Protein AF-A0A7H4LZH7-F1 (afdb_monomer_lite)

Structure (mmCIF, N/CA/C/O backbone):
data_AF-A0A7H4LZH7-F1
#
_entry.id   AF-A0A7H4LZH7-F1
#
loop_
_atom_site.group_PDB
_atom_site.id
_atom_site.type_symbol
_atom_site.label_atom_id
_atom_site.label_alt_id
_atom_site.label_comp_id
_atom_site.label_asym_id
_atom_site.label_entity_id
_atom_site.label_seq_id
_atom_site.pdbx_PDB_ins_code
_atom_site.Cartn_x
_atom_site.Cartn_y
_atom_site.Cartn_z
_atom_site.occupancy
_atom_site.B_iso_or_equiv
_atom_site.auth_seq_id
_atom_site.auth_comp_id
_atom_site.auth_asym_id
_atom_site.auth_atom_id
_atom_site.pdbx_PDB_model_num
ATOM 1 N N . MET A 1 1 ? 9.459 -13.899 2.757 1.00 48.91 1 MET A N 1
ATOM 2 C CA . MET A 1 1 ? 10.218 -13.264 1.650 1.00 48.91 1 MET A CA 1
ATOM 3 C C . MET A 1 1 ? 10.398 -14.171 0.427 1.00 48.91 1 MET A C 1
ATOM 5 O O . MET A 1 1 ? 10.790 -13.678 -0.618 1.00 48.91 1 MET A O 1
ATOM 9 N N . THR A 1 2 ? 10.043 -15.459 0.501 1.00 78.00 2 THR A N 1
ATOM 10 C CA . THR A 1 2 ? 10.118 -16.417 -0.621 1.00 78.00 2 THR A CA 1
ATOM 11 C C . THR A 1 2 ? 9.157 -16.124 -1.777 1.00 78.00 2 THR A C 1
ATOM 13 O O . THR A 1 2 ? 9.420 -16.547 -2.895 1.00 78.00 2 THR A O 1
ATOM 16 N N . GLY A 1 3 ? 8.077 -15.372 -1.539 1.00 75.44 3 GLY A N 1
ATOM 17 C CA . GLY A 1 3 ? 7.093 -15.044 -2.576 1.00 75.44 3 GLY A CA 1
ATOM 18 C C . GLY A 1 3 ? 7.633 -14.168 -3.710 1.00 75.44 3 GLY A C 1
ATOM 19 O O . GLY A 1 3 ? 7.211 -14.337 -4.847 1.00 75.44 3 GLY A O 1
ATOM 20 N N . VAL A 1 4 ? 8.595 -13.277 -3.432 1.00 78.69 4 VAL A N 1
ATOM 21 C CA . VAL A 1 4 ? 9.157 -12.378 -4.458 1.00 78.69 4 VAL A CA 1
ATOM 22 C C . VAL A 1 4 ? 10.008 -13.153 -5.479 1.00 78.69 4 VAL A C 1
ATOM 24 O O . VAL A 1 4 ? 9.703 -13.053 -6.664 1.00 78.69 4 VAL A O 1
ATOM 27 N N . PRO A 1 5 ? 10.991 -13.994 -5.080 1.00 81.12 5 PRO A N 1
ATOM 28 C CA . PRO A 1 5 ? 11.719 -14.847 -6.026 1.00 81.12 5 PRO A CA 1
ATOM 29 C C . PRO A 1 5 ? 10.813 -15.763 -6.860 1.00 81.12 5 PRO A C 1
ATOM 31 O O . PRO A 1 5 ? 11.023 -15.911 -8.061 1.00 81.12 5 PRO A O 1
ATOM 34 N N . LEU A 1 6 ? 9.779 -16.340 -6.239 1.00 80.56 6 LEU A N 1
ATOM 35 C CA . LEU A 1 6 ? 8.825 -17.231 -6.906 1.00 80.56 6 LEU A CA 1
ATOM 36 C C . LEU A 1 6 ? 7.967 -16.485 -7.939 1.00 80.56 6 LEU A C 1
ATOM 38 O O . LEU A 1 6 ? 7.786 -16.965 -9.055 1.00 80.56 6 LEU A O 1
ATOM 42 N N . GLY A 1 7 ? 7.489 -15.286 -7.595 1.00 76.25 7 GLY A N 1
ATOM 43 C CA . GLY A 1 7 ? 6.730 -14.434 -8.510 1.00 76.25 7 GLY A CA 1
ATOM 44 C C . GLY A 1 7 ? 7.560 -13.960 -9.704 1.00 76.25 7 GLY A C 1
ATOM 45 O O . GLY A 1 7 ? 7.057 -13.955 -10.828 1.00 76.25 7 GLY A O 1
ATOM 46 N N . THR A 1 8 ? 8.837 -13.631 -9.480 1.00 79.94 8 THR A N 1
ATOM 47 C CA . THR A 1 8 ? 9.781 -13.279 -10.552 1.00 79.94 8 THR A CA 1
ATOM 48 C C . THR A 1 8 ? 10.064 -14.470 -11.466 1.00 79.94 8 THR A C 1
ATOM 50 O O . THR A 1 8 ? 10.060 -14.301 -12.680 1.00 79.94 8 THR A O 1
ATOM 53 N N . PHE A 1 9 ? 10.248 -15.676 -10.918 1.00 80.94 9 PHE A N 1
ATOM 54 C CA . PHE A 1 9 ? 10.461 -16.893 -11.710 1.00 80.94 9 PHE A CA 1
ATOM 55 C C . PHE A 1 9 ? 9.270 -17.192 -12.634 1.00 80.94 9 PHE A C 1
ATOM 57 O O . PHE A 1 9 ? 9.446 -17.399 -13.833 1.00 80.94 9 PHE A O 1
ATOM 64 N N . ILE A 1 10 ? 8.045 -17.125 -12.102 1.00 80.50 10 ILE A N 1
ATOM 65 C CA . ILE A 1 10 ? 6.820 -17.290 -12.899 1.00 80.50 10 ILE A CA 1
ATOM 66 C C . ILE A 1 10 ? 6.706 -16.170 -13.942 1.00 80.50 10 ILE A C 1
ATOM 68 O O . ILE A 1 10 ? 6.417 -16.440 -15.104 1.00 80.50 10 ILE A O 1
ATOM 72 N N . GLY A 1 11 ? 7.006 -14.927 -13.558 1.00 80.81 11 GLY A N 1
ATOM 73 C CA . GLY A 1 11 ? 6.911 -13.769 -14.445 1.00 80.81 11 GLY A CA 1
ATOM 74 C C . GLY A 1 11 ? 7.908 -13.797 -15.605 1.00 80.81 11 GLY A C 1
ATOM 75 O O . GLY A 1 11 ? 7.569 -13.349 -16.698 1.00 80.81 11 GLY A O 1
ATOM 76 N N . GLN A 1 12 ? 9.108 -14.348 -15.397 1.00 79.88 12 GLN A N 1
ATOM 77 C CA . GLN A 1 12 ? 10.113 -14.503 -16.453 1.00 79.88 12 GLN A CA 1
ATOM 78 C C . GLN A 1 12 ? 9.787 -15.644 -17.426 1.00 79.88 12 GLN A C 1
ATOM 80 O O . GLN A 1 12 ? 10.047 -15.501 -18.617 1.00 79.88 12 GLN A O 1
ATOM 85 N N . HIS A 1 13 ? 9.202 -16.750 -16.952 1.00 81.12 13 HIS A N 1
ATOM 86 C CA . HIS A 1 13 ? 8.883 -17.905 -17.802 1.00 81.12 13 HIS A CA 1
ATOM 87 C C . HIS A 1 13 ? 7.515 -17.818 -18.489 1.00 81.12 13 HIS A C 1
ATOM 89 O O . HIS A 1 13 ? 7.376 -18.242 -19.633 1.00 81.12 13 HIS A O 1
ATOM 95 N N . PHE A 1 14 ? 6.510 -17.278 -17.801 1.00 79.19 14 PHE A N 1
ATOM 96 C CA . PHE A 1 14 ? 5.108 -17.304 -18.229 1.00 79.19 14 PHE A CA 1
ATOM 97 C C . PHE A 1 14 ? 4.510 -15.904 -18.434 1.00 79.19 14 PHE A C 1
ATOM 99 O O . PHE A 1 14 ? 3.382 -15.764 -18.901 1.00 79.19 14 PHE A O 1
ATOM 106 N N . GLY A 1 15 ? 5.275 -14.851 -18.140 1.00 83.31 15 GLY A N 1
ATOM 107 C CA . GLY A 1 15 ? 4.842 -13.467 -18.278 1.00 83.31 15 GLY A CA 1
ATOM 108 C C . GLY A 1 15 ? 4.110 -12.934 -17.046 1.00 83.31 15 GLY A C 1
ATOM 109 O O . GLY A 1 15 ? 3.622 -13.664 -16.185 1.00 83.31 15 GLY A O 1
ATOM 110 N N . TRP A 1 16 ? 4.014 -11.607 -16.964 1.00 84.00 16 TRP A N 1
ATOM 111 C CA . TRP A 1 16 ? 3.481 -10.899 -15.796 1.00 84.00 16 TRP A CA 1
ATOM 112 C C . TRP A 1 16 ? 2.021 -11.253 -15.468 1.00 84.00 16 TRP A C 1
ATOM 114 O O . TRP A 1 16 ? 1.644 -11.267 -14.297 1.00 84.00 16 TRP A O 1
ATOM 124 N N . ARG A 1 17 ? 1.200 -11.566 -16.481 1.00 89.25 17 ARG A N 1
ATOM 125 C CA . ARG A 1 17 ? -0.228 -11.893 -16.307 1.00 89.25 17 ARG A CA 1
ATOM 126 C C . ARG A 1 17 ? -0.424 -13.169 -15.488 1.00 89.25 17 ARG A C 1
ATOM 128 O O . ARG A 1 17 ? -1.293 -13.198 -14.621 1.00 89.25 17 ARG A O 1
ATOM 135 N N . GLU A 1 18 ? 0.410 -14.179 -15.721 1.00 84.88 18 GLU A N 1
ATOM 136 C CA . GLU A 1 18 ? 0.335 -15.463 -15.016 1.00 84.88 18 GLU A CA 1
ATOM 137 C C . GLU A 1 18 ? 0.756 -15.325 -13.551 1.00 84.88 18 GLU A C 1
ATOM 139 O O . GLU A 1 18 ? 0.135 -15.914 -12.667 1.00 84.88 18 GLU A O 1
ATOM 144 N N . THR A 1 19 ? 1.722 -14.449 -13.252 1.00 85.25 19 THR A N 1
ATOM 145 C CA . THR A 1 19 ? 2.057 -14.098 -11.865 1.00 85.25 19 THR A CA 1
ATOM 146 C C . THR A 1 19 ? 0.858 -13.480 -11.137 1.00 85.25 19 THR A C 1
ATOM 148 O O . THR A 1 19 ? 0.575 -13.856 -10.000 1.00 85.25 19 THR A O 1
ATOM 151 N N . PHE A 1 20 ? 0.112 -12.573 -11.780 1.00 87.25 20 PHE A N 1
ATOM 152 C CA . PHE A 1 20 ? -1.097 -11.991 -11.182 1.00 87.25 20 PHE A CA 1
ATOM 153 C C . PHE A 1 20 ? -2.217 -13.018 -10.995 1.00 87.25 20 PHE A C 1
ATOM 155 O O . PHE A 1 20 ? -2.858 -13.022 -9.943 1.00 87.25 20 PHE A O 1
ATOM 162 N N . LEU A 1 21 ? -2.439 -13.901 -11.975 1.00 90.06 21 LEU A N 1
ATOM 163 C CA . LEU A 1 21 ? -3.425 -14.980 -11.864 1.00 90.06 21 LEU A CA 1
ATOM 164 C C . LEU A 1 21 ? -3.090 -15.927 -10.708 1.00 90.06 21 LEU A C 1
ATOM 166 O O . LEU A 1 21 ? -3.960 -16.211 -9.887 1.00 90.06 21 LEU A O 1
ATOM 170 N N . ALA A 1 22 ? -1.829 -16.343 -10.579 1.00 88.44 22 ALA A N 1
ATOM 171 C CA . ALA A 1 22 ? -1.379 -17.199 -9.484 1.00 88.44 22 ALA A CA 1
ATOM 172 C C . ALA A 1 22 ? -1.630 -16.556 -8.109 1.00 88.44 22 ALA A C 1
ATOM 174 O O . ALA A 1 22 ? -2.186 -17.191 -7.211 1.00 88.44 22 ALA A O 1
ATOM 175 N N . VAL A 1 23 ? -1.281 -15.275 -7.948 1.00 89.69 23 VAL A N 1
ATOM 176 C CA . VAL A 1 23 ? -1.519 -14.533 -6.698 1.00 89.69 23 VAL A CA 1
ATOM 177 C C . VAL A 1 23 ? -3.017 -14.370 -6.422 1.00 89.69 23 VAL A C 1
ATOM 179 O O . VAL A 1 23 ? -3.447 -14.514 -5.278 1.00 89.69 23 VAL A O 1
ATOM 182 N N . SER A 1 24 ? -3.825 -14.122 -7.455 1.00 92.50 24 SER A N 1
ATOM 183 C C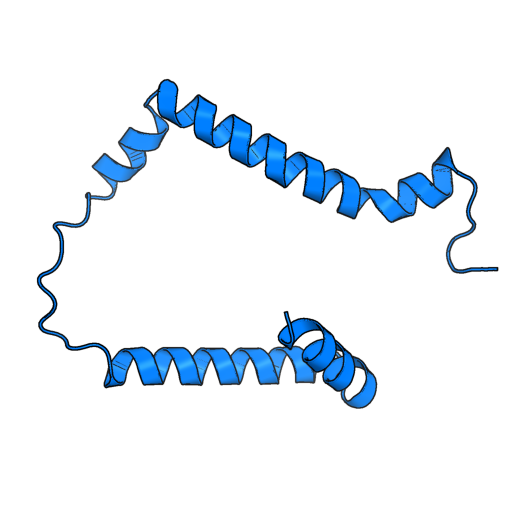A . SER A 1 24 ? -5.281 -14.015 -7.329 1.00 92.50 24 SER A CA 1
ATOM 184 C C . SER A 1 24 ? -5.906 -15.325 -6.840 1.00 92.50 24 SER A C 1
ATOM 186 O O . SER A 1 24 ? -6.675 -15.310 -5.879 1.00 92.50 24 SER A O 1
ATOM 188 N N . ILE A 1 25 ? -5.512 -16.463 -7.420 1.00 94.69 25 ILE A N 1
ATOM 189 C CA . ILE A 1 25 ? -5.972 -17.796 -7.004 1.00 94.69 25 ILE A CA 1
ATOM 190 C C . ILE A 1 25 ? -5.603 -18.066 -5.542 1.00 94.69 25 ILE A C 1
ATOM 192 O O . ILE A 1 25 ? -6.454 -18.498 -4.765 1.00 94.69 25 ILE A O 1
ATOM 196 N N . LEU A 1 26 ? -4.368 -17.758 -5.134 1.00 92.94 26 LEU A N 1
ATOM 197 C CA . LEU A 1 26 ? -3.947 -17.889 -3.736 1.00 92.94 26 LEU A CA 1
ATOM 198 C C . LEU A 1 26 ? -4.798 -17.024 -2.795 1.00 92.94 26 LEU A C 1
ATOM 200 O O . LEU A 1 26 ? -5.175 -17.482 -1.717 1.00 92.94 26 LEU A O 1
ATOM 204 N N . GLY A 1 27 ? -5.146 -15.804 -3.212 1.00 93.38 27 GLY A N 1
ATOM 205 C CA . GLY A 1 27 ? -6.057 -14.928 -2.475 1.00 93.38 27 GLY A CA 1
ATOM 206 C C . GLY A 1 27 ? -7.456 -15.526 -2.309 1.00 93.38 27 GLY A C 1
ATOM 207 O O . GLY A 1 27 ? -8.003 -15.505 -1.207 1.00 93.38 27 GLY A O 1
ATOM 208 N N . VAL A 1 28 ? -8.015 -16.119 -3.369 1.00 96.75 28 VAL A N 1
ATOM 209 C CA . VAL A 1 28 ? -9.320 -16.803 -3.318 1.00 96.75 28 VAL A CA 1
ATOM 210 C C . VAL A 1 28 ? -9.270 -18.012 -2.387 1.00 96.75 28 VAL A C 1
ATOM 212 O O . VAL A 1 28 ? -10.170 -18.186 -1.568 1.00 96.75 28 VAL A O 1
ATOM 215 N N . ILE A 1 29 ? -8.207 -18.818 -2.450 1.00 96.12 29 ILE A N 1
ATOM 216 C CA . ILE A 1 29 ? -8.019 -19.965 -1.552 1.00 96.12 29 ILE A CA 1
ATOM 217 C C . ILE A 1 29 ? -7.953 -19.500 -0.095 1.00 96.12 29 ILE A C 1
ATOM 219 O O . ILE A 1 29 ? -8.619 -20.083 0.761 1.00 96.12 29 ILE A O 1
ATOM 223 N N . ALA A 1 30 ? -7.194 -18.442 0.198 1.00 93.06 30 ALA A N 1
ATOM 224 C CA . ALA A 1 30 ? -7.104 -17.877 1.541 1.00 93.06 30 ALA A CA 1
ATOM 225 C C . ALA A 1 30 ? -8.462 -17.363 2.045 1.00 93.06 30 ALA A C 1
ATOM 227 O O . ALA A 1 30 ? -8.827 -17.610 3.194 1.00 93.06 30 ALA A O 1
ATOM 228 N N . LEU A 1 31 ? -9.236 -16.702 1.180 1.00 94.50 31 LEU A N 1
ATOM 229 C CA . LEU A 1 31 ? -10.573 -16.207 1.502 1.00 94.50 31 LEU A CA 1
ATOM 230 C C . LEU A 1 31 ? -11.543 -17.358 1.790 1.00 94.50 31 LEU A C 1
ATOM 232 O O . LEU A 1 31 ? -12.210 -17.344 2.821 1.00 94.50 31 LEU A O 1
ATOM 236 N N . MET A 1 32 ? -11.572 -18.382 0.937 1.00 95.69 32 MET A N 1
ATOM 237 C CA . MET A 1 32 ? -12.398 -19.576 1.144 1.00 95.69 32 MET A CA 1
ATOM 238 C C . MET A 1 32 ? -12.007 -20.320 2.420 1.00 95.69 32 MET A C 1
ATOM 240 O O . MET A 1 32 ? -12.869 -20.708 3.201 1.00 95.69 32 MET A O 1
ATOM 244 N N . SER A 1 33 ? -10.705 -20.462 2.668 1.00 92.31 33 SER A N 1
ATOM 245 C CA . SER A 1 33 ? -10.190 -21.088 3.886 1.00 92.31 33 SER A CA 1
ATOM 246 C C . SER A 1 33 ? -10.634 -20.311 5.119 1.00 92.31 33 SER A C 1
ATOM 248 O O . SER A 1 33 ? -11.110 -20.914 6.068 1.00 92.31 33 SER A O 1
ATOM 250 N N . SER A 1 34 ? -10.550 -18.978 5.087 1.00 90.50 34 SER A N 1
ATOM 251 C CA . SER A 1 34 ? -11.033 -18.112 6.164 1.00 90.50 34 SER A CA 1
ATOM 252 C C . SER A 1 34 ? -12.534 -18.296 6.409 1.00 90.50 34 SER A C 1
ATOM 254 O O . SER A 1 34 ? -12.940 -18.510 7.543 1.00 90.50 34 SER A O 1
ATOM 256 N N . LEU A 1 35 ? -13.357 -18.309 5.355 1.00 90.25 35 LEU A N 1
ATOM 257 C CA . LEU A 1 35 ? -14.807 -18.511 5.481 1.00 90.25 35 LEU A CA 1
ATOM 258 C C . LEU A 1 35 ? -15.184 -19.872 6.083 1.00 90.25 35 LEU A C 1
ATOM 260 O O . LEU A 1 35 ? -16.207 -19.972 6.754 1.00 90.25 35 LEU A O 1
ATOM 264 N N . ILE A 1 36 ? -14.387 -20.914 5.831 1.00 92.50 36 ILE A N 1
ATOM 265 C CA . ILE A 1 36 ? -14.658 -22.276 6.309 1.00 92.50 36 ILE A CA 1
ATOM 266 C C . ILE A 1 36 ? -14.077 -22.507 7.712 1.00 92.50 36 ILE A C 1
ATOM 268 O O . ILE A 1 36 ? -14.720 -23.146 8.542 1.00 92.50 36 ILE A O 1
ATOM 272 N N . LEU A 1 37 ? -12.858 -22.025 7.982 1.00 89.62 37 LEU A N 1
ATOM 273 C CA . LEU A 1 37 ? -12.143 -22.283 9.239 1.00 89.62 37 LEU A CA 1
ATOM 274 C C . LEU A 1 37 ? -12.476 -21.288 10.346 1.00 89.62 37 LEU A C 1
ATOM 276 O O . LEU A 1 37 ? -12.346 -21.654 11.513 1.00 89.62 37 LEU A O 1
ATOM 280 N N . VAL A 1 38 ? -12.836 -20.041 10.025 1.00 86.38 38 VAL A N 1
ATOM 281 C CA . VAL A 1 38 ? -13.121 -19.033 11.052 1.00 86.38 38 VAL A CA 1
ATOM 282 C C . VAL A 1 38 ? -14.480 -19.348 11.683 1.00 86.38 38 VAL A C 1
ATOM 284 O O . VAL A 1 38 ? -15.502 -19.282 11.002 1.00 86.38 38 VAL A O 1
ATOM 287 N N . PRO A 1 39 ? -14.534 -19.673 12.988 1.00 79.94 39 PRO A N 1
ATOM 288 C CA . PRO A 1 39 ? -15.793 -19.980 13.647 1.00 79.94 39 PRO A CA 1
ATOM 289 C C . PRO A 1 39 ? -16.676 -18.731 13.715 1.00 79.94 39 PRO A C 1
ATOM 291 O O . PRO A 1 39 ? -16.245 -17.685 14.196 1.00 79.94 39 PRO A O 1
ATOM 294 N N . ASN A 1 40 ? -17.950 -18.857 13.340 1.00 74.25 40 ASN A N 1
ATOM 295 C CA . ASN A 1 40 ? -18.925 -17.756 13.421 1.00 74.25 40 ASN A CA 1
ATOM 296 C C . ASN A 1 40 ? -19.234 -17.293 14.855 1.00 74.25 40 ASN A C 1
ATOM 298 O O . ASN A 1 40 ? -19.939 -16.307 15.046 1.00 74.25 40 ASN A O 1
ATOM 302 N N . ASN A 1 41 ? -18.722 -17.998 15.864 1.00 71.75 41 ASN A N 1
ATOM 303 C CA . ASN A 1 41 ? -19.031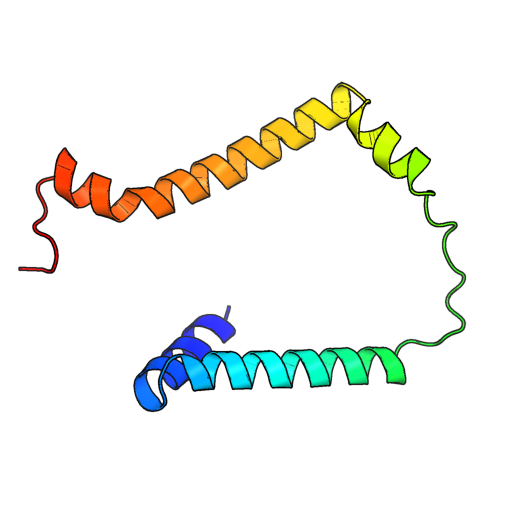 -17.758 17.269 1.00 71.75 41 ASN A CA 1
ATOM 304 C C . ASN A 1 41 ? -17.958 -16.940 18.004 1.00 71.75 41 ASN A C 1
ATOM 306 O O . ASN A 1 41 ? -17.873 -16.983 19.231 1.00 71.75 41 ASN A O 1
ATOM 310 N N . ILE A 1 42 ? -17.116 -16.207 17.269 1.00 72.75 42 ILE A N 1
ATOM 311 C CA . ILE A 1 42 ? -16.187 -15.252 17.875 1.00 72.75 42 ILE A CA 1
ATOM 312 C C . ILE A 1 42 ? -17.021 -14.068 18.382 1.00 72.75 42 ILE A C 1
ATOM 314 O O . ILE A 1 42 ? -17.667 -13.406 17.567 1.00 72.75 42 ILE A O 1
ATOM 318 N N . PRO A 1 43 ? -17.028 -13.770 19.697 1.00 69.31 43 PRO A N 1
ATOM 319 C CA . PRO A 1 43 ? -17.745 -12.616 20.215 1.00 69.31 43 PRO A CA 1
ATOM 320 C C . PRO A 1 43 ? -17.194 -11.367 19.531 1.00 69.31 43 PRO A C 1
ATOM 322 O O . PRO A 1 43 ? -16.024 -11.011 19.698 1.00 69.31 43 PRO A O 1
ATOM 325 N N . GLY A 1 44 ? -18.033 -10.731 18.714 1.00 62.41 44 GLY A N 1
ATOM 326 C CA . GLY A 1 44 ? -17.671 -9.506 18.025 1.00 62.41 44 GLY A CA 1
ATOM 327 C C . GLY A 1 44 ? -17.266 -8.472 19.065 1.00 62.41 44 GLY A C 1
ATOM 328 O O . GLY A 1 44 ? -18.104 -8.005 19.837 1.00 62.41 44 GLY A O 1
ATOM 329 N N . ARG A 1 45 ? -15.978 -8.105 19.107 1.00 60.84 45 ARG A N 1
ATOM 330 C CA . ARG A 1 45 ? -15.579 -6.864 19.777 1.00 60.84 45 ARG A CA 1
ATOM 331 C C . ARG A 1 45 ? -16.443 -5.774 19.170 1.00 60.84 45 ARG A C 1
ATOM 333 O O . ARG A 1 45 ? -16.499 -5.689 17.945 1.00 60.84 45 ARG A O 1
ATOM 340 N N . VAL A 1 46 ? -17.117 -4.994 20.017 1.00 62.00 46 VAL A N 1
ATOM 341 C CA . VAL A 1 46 ? -17.908 -3.833 19.602 1.00 62.00 46 VAL A CA 1
ATOM 342 C C . VAL A 1 46 ? -17.033 -3.023 18.655 1.00 62.00 46 VAL A C 1
ATOM 344 O O . VAL A 1 46 ? -16.069 -2.386 19.080 1.00 62.00 46 VAL A O 1
ATOM 347 N N . SER A 1 47 ? -17.295 -3.159 17.355 1.00 64.94 47 SER A N 1
ATOM 348 C CA . SER A 1 47 ? -16.530 -2.465 16.334 1.00 64.94 47 SER A CA 1
ATOM 349 C C . SER A 1 47 ? -16.731 -0.991 16.620 1.00 64.94 47 SER A C 1
ATOM 351 O O . SER A 1 47 ? -17.873 -0.534 16.723 1.00 64.94 47 SER A O 1
ATOM 353 N N . ALA A 1 48 ? -15.636 -0.262 16.833 1.00 69.50 48 ALA A N 1
ATOM 354 C CA . ALA A 1 48 ? -15.711 1.181 16.956 1.00 69.50 48 ALA A CA 1
ATOM 355 C C . ALA A 1 48 ? -16.456 1.681 15.715 1.00 69.50 48 ALA A C 1
ATOM 357 O O . ALA A 1 48 ? -15.992 1.467 14.593 1.00 69.50 48 ALA A O 1
ATOM 358 N N . GLY A 1 49 ? -17.643 2.264 15.912 1.00 82.62 49 GLY A N 1
ATOM 359 C CA . GLY A 1 49 ? -18.470 2.717 14.799 1.00 82.62 49 GLY A CA 1
ATOM 360 C C . GLY A 1 49 ? -17.683 3.679 13.910 1.00 82.62 49 GLY A C 1
ATOM 361 O O . GLY A 1 49 ? -16.762 4.344 14.384 1.00 82.62 49 GLY A O 1
ATOM 362 N N . LEU A 1 50 ? -18.056 3.793 12.632 1.00 81.25 50 LEU A N 1
ATOM 363 C CA . LEU A 1 50 ? -17.378 4.665 11.658 1.00 81.25 50 LEU A CA 1
ATOM 364 C C . LEU A 1 50 ? -17.083 6.071 12.212 1.00 81.25 50 LEU A C 1
ATOM 366 O O . LEU A 1 50 ? -16.008 6.612 11.988 1.00 81.25 50 LEU A O 1
ATOM 370 N N . ARG A 1 51 ? -17.997 6.636 13.015 1.00 84.31 51 ARG A N 1
ATOM 371 C CA . ARG A 1 51 ? -17.801 7.930 13.693 1.00 84.31 51 ARG A CA 1
ATOM 372 C C . ARG A 1 51 ? -16.637 7.933 14.686 1.00 84.31 51 ARG A C 1
ATOM 374 O O . ARG A 1 51 ? -15.861 8.878 14.685 1.00 84.31 51 ARG A O 1
ATOM 381 N N . ALA A 1 52 ? -16.500 6.890 15.501 1.00 81.19 52 ALA A N 1
ATOM 382 C CA . ALA A 1 52 ? -15.393 6.763 16.442 1.00 81.19 52 ALA A CA 1
ATOM 383 C C . ALA A 1 52 ? -14.058 6.603 15.700 1.00 81.19 52 ALA A C 1
ATOM 385 O O . ALA A 1 52 ? -13.072 7.212 16.096 1.00 81.19 52 ALA A O 1
ATOM 386 N N . GLN A 1 53 ? -14.038 5.867 14.581 1.00 83.00 53 GLN A N 1
ATOM 387 C CA . GLN A 1 53 ? -12.851 5.747 13.724 1.00 83.00 53 GLN A CA 1
ATOM 388 C C . GLN A 1 53 ? -12.481 7.079 13.055 1.00 83.00 53 GLN A C 1
ATOM 390 O O . GLN A 1 53 ? -11.311 7.439 13.013 1.00 83.00 53 GLN A O 1
ATOM 395 N N . LEU A 1 54 ? -13.459 7.858 12.588 1.00 86.19 54 LEU A N 1
ATOM 396 C CA . LEU A 1 54 ? -13.210 9.194 12.037 1.00 86.19 54 LEU A CA 1
ATOM 397 C C . LEU A 1 54 ? -12.733 10.181 13.111 1.00 86.19 54 LEU A C 1
ATOM 399 O O . LEU A 1 54 ? -11.889 11.028 12.837 1.00 86.19 54 LEU A O 1
ATOM 403 N N . GLN A 1 55 ? -13.209 10.045 14.349 1.00 85.69 55 GLN A N 1
ATOM 404 C CA . GLN A 1 55 ? -12.756 10.869 15.469 1.00 85.69 55 GLN A CA 1
ATOM 405 C C . GLN A 1 55 ? -11.282 10.607 15.825 1.00 85.69 55 GLN A C 1
ATOM 407 O O . GLN A 1 55 ? -10.599 11.491 16.332 1.00 85.69 55 GLN A O 1
ATOM 412 N N . VAL A 1 56 ? -10.736 9.427 15.521 1.00 83.94 56 VAL A N 1
ATOM 413 C CA . VAL A 1 56 ? -9.294 9.155 15.669 1.00 83.94 56 VAL A CA 1
ATOM 414 C C . VAL A 1 56 ? -8.463 10.093 14.780 1.00 83.94 56 VAL A C 1
ATOM 416 O O . VAL A 1 56 ? -7.402 10.549 15.203 1.00 83.94 56 VAL A O 1
ATOM 419 N N . LEU A 1 57 ? -8.969 10.466 13.599 1.00 84.19 57 LEU A N 1
ATOM 420 C CA . LEU A 1 57 ? -8.302 11.404 12.687 1.00 84.19 57 LEU A CA 1
ATOM 421 C C . LEU A 1 57 ? -8.334 12.856 13.180 1.00 84.19 57 LEU A C 1
ATOM 423 O O . LEU A 1 57 ? -7.581 13.681 12.678 1.00 84.19 57 LEU A O 1
ATOM 427 N N . THR A 1 58 ? -9.172 13.192 14.161 1.00 86.06 58 THR A N 1
ATOM 428 C CA . THR A 1 58 ? -9.219 14.545 14.734 1.00 86.06 58 THR A CA 1
ATOM 429 C C . THR A 1 58 ? -8.370 14.687 15.996 1.00 86.06 58 THR A C 1
ATOM 431 O O . THR A 1 58 ? -8.181 15.800 16.484 1.00 86.06 58 THR A O 1
ATOM 434 N N . HIS A 1 59 ? -7.809 13.591 16.523 1.00 89.81 59 HIS A N 1
ATOM 435 C CA . HIS A 1 59 ? -6.962 13.640 17.712 1.00 89.81 59 HIS A CA 1
ATOM 436 C C . HIS A 1 59 ? -5.530 14.082 17.357 1.00 89.81 59 HIS A C 1
ATOM 438 O O . HIS A 1 59 ? -4.806 13.342 16.684 1.00 89.81 59 HIS A O 1
ATOM 444 N N . PRO A 1 60 ? -5.048 15.228 17.876 1.00 85.12 60 PRO A N 1
ATOM 445 C CA . PRO A 1 60 ? -3.772 15.823 17.464 1.00 85.12 60 PRO A CA 1
ATOM 446 C C . PRO A 1 60 ? -2.561 14.921 17.737 1.00 85.12 60 PRO A C 1
ATOM 448 O O . PRO A 1 60 ? -1.625 14.868 16.944 1.00 85.12 60 PRO A O 1
ATOM 451 N N . ARG A 1 61 ? -2.591 14.139 18.824 1.00 88.94 61 ARG A N 1
ATOM 452 C CA . ARG A 1 61 ? -1.518 13.187 19.146 1.00 88.94 61 ARG A CA 1
ATOM 453 C C . ARG A 1 61 ? -1.430 12.035 18.139 1.00 88.94 61 ARG A C 1
ATOM 455 O O . ARG A 1 61 ? -0.336 11.566 17.848 1.00 88.94 61 ARG A O 1
ATOM 462 N N . LEU A 1 62 ? -2.566 11.586 17.607 1.00 90.94 62 LEU A N 1
ATOM 463 C CA . LEU A 1 62 ? -2.621 10.501 16.624 1.00 90.94 62 LEU A CA 1
ATOM 464 C C . LEU A 1 62 ? -2.213 11.007 15.242 1.00 90.94 62 LEU A C 1
ATOM 466 O O . LEU A 1 62 ? -1.463 10.324 14.553 1.00 90.94 62 LEU A O 1
ATOM 470 N N . LEU A 1 63 ? -2.585 12.243 14.896 1.00 92.25 63 LEU A N 1
ATOM 471 C CA . LEU A 1 63 ? -2.121 12.912 13.679 1.00 92.25 63 LEU A CA 1
ATOM 472 C C . LEU A 1 63 ? -0.594 12.978 13.587 1.00 92.25 63 LEU A C 1
ATOM 474 O O . LEU A 1 63 ? -0.048 12.708 12.523 1.00 92.25 63 LEU A O 1
ATOM 478 N N . ILE A 1 64 ? 0.103 13.260 14.692 1.00 93.50 64 ILE A N 1
ATOM 479 C CA . ILE A 1 64 ? 1.574 13.253 14.716 1.00 93.50 64 ILE A CA 1
ATOM 480 C C . ILE A 1 64 ? 2.122 11.852 14.410 1.00 93.50 64 ILE A C 1
ATOM 482 O O . ILE A 1 64 ? 3.030 11.713 13.596 1.00 93.50 64 ILE A O 1
ATOM 486 N N . ILE A 1 65 ? 1.557 10.799 15.006 1.00 93.25 65 ILE A N 1
ATOM 487 C CA . ILE A 1 65 ? 1.994 9.413 14.755 1.00 93.25 65 ILE A CA 1
ATOM 488 C C . ILE A 1 65 ? 1.733 9.018 13.296 1.00 93.25 65 ILE A C 1
ATOM 490 O O . ILE A 1 65 ? 2.586 8.398 12.654 1.00 93.25 65 ILE A O 1
ATOM 494 N N . TYR A 1 66 ? 0.583 9.411 12.747 1.00 91.62 66 TYR A N 1
ATOM 495 C CA . TYR A 1 66 ? 0.269 9.201 11.338 1.00 91.62 66 TYR A CA 1
ATOM 496 C C . TYR A 1 66 ? 1.224 9.962 10.425 1.00 91.62 66 TYR A C 1
ATOM 498 O O . TYR A 1 66 ? 1.709 9.376 9.465 1.00 91.62 66 TYR A O 1
ATOM 506 N N . ALA A 1 67 ? 1.563 11.211 10.748 1.00 92.44 67 ALA A N 1
ATOM 507 C CA . ALA A 1 67 ? 2.528 12.000 9.995 1.00 92.44 67 ALA A CA 1
ATOM 508 C C . ALA A 1 67 ? 3.922 11.364 10.016 1.00 92.44 67 ALA A C 1
ATOM 510 O O . ALA A 1 67 ? 4.536 11.229 8.965 1.00 92.44 67 ALA A O 1
ATOM 511 N N . ILE A 1 68 ? 4.402 10.901 11.175 1.00 94.00 68 ILE A N 1
ATOM 512 C CA . ILE A 1 68 ? 5.689 10.196 11.280 1.00 94.00 68 ILE A CA 1
ATOM 513 C C . ILE A 1 68 ? 5.673 8.925 10.428 1.00 94.00 68 ILE A C 1
ATOM 515 O O . ILE A 1 68 ? 6.621 8.663 9.695 1.00 94.00 68 ILE A O 1
ATOM 519 N N . THR A 1 69 ? 4.588 8.153 10.482 1.00 92.50 69 THR A N 1
ATOM 520 C CA . THR A 1 69 ? 4.450 6.922 9.692 1.00 92.50 69 THR A CA 1
ATOM 521 C C . THR A 1 69 ? 4.410 7.229 8.194 1.00 92.50 69 THR A C 1
ATOM 523 O O . THR A 1 69 ? 5.113 6.591 7.413 1.00 92.50 69 THR A O 1
ATOM 526 N N . ALA A 1 70 ? 3.633 8.237 7.795 1.00 91.56 70 ALA A N 1
ATOM 527 C CA . ALA A 1 70 ? 3.499 8.679 6.414 1.00 91.56 70 ALA A CA 1
ATOM 528 C C . ALA A 1 70 ? 4.813 9.242 5.863 1.00 91.56 70 ALA A C 1
ATOM 530 O O . ALA A 1 70 ? 5.185 8.909 4.746 1.00 91.56 70 ALA A O 1
ATOM 531 N N . LEU A 1 71 ? 5.546 10.040 6.642 1.00 93.81 71 LEU A N 1
ATOM 532 C CA . LEU A 1 71 ? 6.854 10.571 6.254 1.00 93.81 71 LEU A CA 1
ATOM 533 C C . LEU A 1 71 ? 7.931 9.484 6.246 1.00 93.81 71 LEU A C 1
ATOM 535 O O . LEU A 1 71 ? 8.763 9.469 5.347 1.00 93.81 71 LEU A O 1
ATOM 539 N N . GLY A 1 72 ? 7.898 8.546 7.195 1.00 90.81 72 GLY A N 1
ATOM 540 C CA . GLY A 1 72 ? 8.827 7.419 7.247 1.00 90.81 72 GLY A CA 1
ATOM 541 C C . GLY A 1 72 ? 8.683 6.507 6.029 1.00 90.81 72 GLY A C 1
ATOM 542 O O . GLY A 1 72 ? 9.632 6.333 5.266 1.00 90.81 72 GLY A O 1
ATOM 543 N N . TYR A 1 73 ? 7.482 5.972 5.795 1.00 89.38 73 TYR A N 1
ATOM 544 C CA . TYR A 1 73 ? 7.226 5.124 4.626 1.00 89.38 73 TYR A CA 1
ATOM 545 C C . TYR A 1 73 ? 7.252 5.912 3.316 1.00 89.38 73 TYR A C 1
ATOM 547 O O . TYR A 1 73 ? 7.788 5.421 2.325 1.00 89.38 73 TYR A O 1
ATOM 555 N N . GLY A 1 74 ? 6.711 7.131 3.304 1.00 87.94 74 GLY A N 1
ATOM 556 C CA . GLY A 1 74 ? 6.688 8.006 2.135 1.00 87.94 74 GLY A CA 1
ATOM 557 C C . GLY A 1 74 ? 8.086 8.424 1.699 1.00 87.94 74 GLY A C 1
ATOM 558 O O . GLY A 1 74 ? 8.373 8.402 0.507 1.00 87.94 74 GLY A O 1
ATOM 559 N N . GLY A 1 75 ? 8.989 8.718 2.636 1.00 87.62 75 GLY A N 1
ATOM 560 C CA . GLY A 1 75 ? 10.392 9.005 2.341 1.00 87.62 75 GLY A CA 1
ATOM 561 C C . GLY A 1 75 ? 11.101 7.810 1.704 1.00 87.62 75 GLY A C 1
ATOM 562 O O . GLY A 1 75 ? 11.740 7.961 0.664 1.00 87.62 75 GLY A O 1
ATOM 563 N N . VAL A 1 76 ? 10.913 6.608 2.261 1.00 88.62 76 VAL A N 1
ATOM 564 C CA . VAL A 1 76 ? 11.457 5.364 1.690 1.00 88.62 76 VAL A CA 1
ATOM 565 C C . VAL A 1 76 ? 10.900 5.114 0.285 1.00 88.62 76 VAL A C 1
ATOM 567 O O . VAL A 1 76 ? 11.665 4.868 -0.644 1.00 88.62 76 VAL A O 1
ATOM 570 N N . PHE A 1 77 ? 9.584 5.238 0.091 1.00 87.25 77 PHE A N 1
ATOM 571 C CA . PHE A 1 77 ? 8.957 5.073 -1.224 1.00 87.25 77 PHE A CA 1
ATOM 572 C C . PHE A 1 77 ? 9.401 6.132 -2.232 1.00 87.25 77 PHE A C 1
ATOM 574 O O . PHE A 1 77 ? 9.596 5.807 -3.401 1.00 87.25 77 PHE A O 1
ATOM 581 N N . THR A 1 78 ? 9.589 7.379 -1.798 1.00 87.38 78 THR A N 1
ATOM 582 C CA . THR A 1 78 ? 10.102 8.465 -2.643 1.00 87.38 78 THR A CA 1
ATOM 583 C C . THR A 1 78 ? 11.518 8.139 -3.098 1.00 87.38 78 THR A C 1
ATOM 585 O O . THR A 1 78 ? 11.797 8.192 -4.292 1.00 87.38 78 THR A O 1
ATOM 588 N N . ALA A 1 79 ? 12.387 7.709 -2.178 1.00 85.56 79 ALA A N 1
ATOM 589 C CA . ALA A 1 79 ? 13.736 7.277 -2.516 1.00 85.56 79 ALA A CA 1
ATOM 590 C C . ALA A 1 79 ? 13.726 6.122 -3.529 1.00 85.56 79 ALA A C 1
ATOM 592 O O . ALA A 1 79 ? 14.451 6.197 -4.510 1.00 85.56 79 ALA A O 1
ATOM 593 N N . PHE A 1 80 ? 12.872 5.103 -3.359 1.00 85.62 80 PHE A N 1
ATOM 594 C CA . PHE A 1 80 ? 12.735 4.010 -4.333 1.00 85.62 80 PHE A CA 1
ATOM 595 C C . PHE A 1 80 ? 12.184 4.470 -5.690 1.00 85.62 80 PHE A C 1
ATOM 597 O O . PHE A 1 80 ? 12.700 4.061 -6.727 1.00 85.62 80 PHE A O 1
ATOM 604 N N . THR A 1 81 ? 11.161 5.327 -5.692 1.00 87.31 81 THR A N 1
ATOM 605 C CA . THR A 1 81 ? 10.513 5.841 -6.912 1.00 87.31 81 THR A CA 1
ATOM 606 C C . THR A 1 81 ? 11.490 6.667 -7.742 1.00 87.31 81 THR A C 1
ATOM 608 O O . THR A 1 81 ? 11.559 6.515 -8.959 1.00 87.31 81 THR A O 1
ATOM 611 N N . PHE A 1 82 ? 12.280 7.510 -7.075 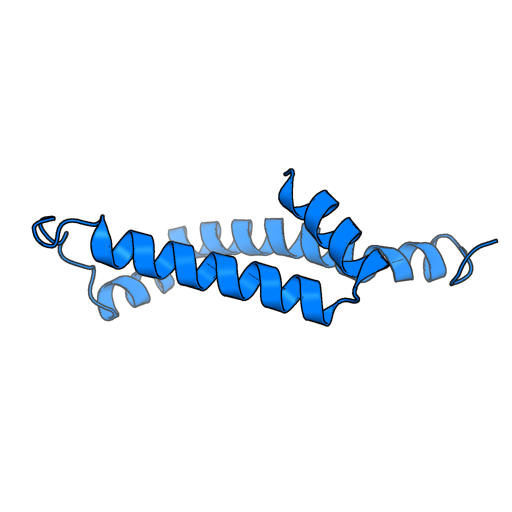1.00 84.75 82 PHE A N 1
ATOM 612 C CA . PHE A 1 82 ? 13.251 8.387 -7.718 1.00 84.75 82 PHE A CA 1
ATOM 613 C C . PHE A 1 82 ? 14.671 7.822 -7.733 1.00 84.75 82 PHE A C 1
ATOM 615 O O . PHE A 1 82 ? 15.596 8.522 -8.134 1.00 84.75 82 PHE A O 1
ATOM 622 N N . LEU A 1 83 ? 14.863 6.556 -7.359 1.00 82.44 83 LEU A N 1
ATOM 623 C CA . LEU A 1 83 ? 16.191 5.953 -7.316 1.00 82.44 83 LEU A CA 1
ATOM 624 C C . LEU A 1 83 ? 16.842 5.946 -8.703 1.00 82.44 83 LEU A C 1
ATOM 626 O O . LEU A 1 83 ? 17.976 6.388 -8.866 1.00 82.44 83 LEU A O 1
ATOM 630 N N . ALA A 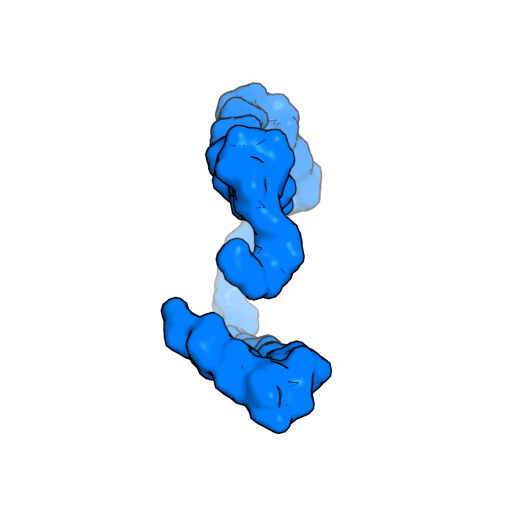1 84 ? 16.105 5.469 -9.709 1.00 78.69 84 ALA A N 1
ATOM 631 C CA . ALA A 1 84 ? 16.571 5.416 -11.090 1.00 78.69 84 ALA A CA 1
ATOM 632 C C . ALA A 1 84 ? 16.871 6.810 -11.676 1.00 78.69 84 ALA A C 1
ATOM 634 O O . ALA A 1 84 ? 17.991 6.991 -12.156 1.00 78.69 84 ALA A O 1
ATOM 635 N N . PRO A 1 85 ? 15.960 7.806 -11.613 1.00 76.38 85 PRO A N 1
ATOM 636 C CA . PRO A 1 85 ? 16.277 9.149 -12.093 1.00 76.38 85 PRO A CA 1
ATOM 637 C C . PRO A 1 85 ? 17.393 9.818 -11.279 1.00 76.38 85 PRO A C 1
ATOM 639 O O . PRO A 1 85 ? 18.249 10.451 -11.876 1.00 76.38 85 PRO A O 1
ATOM 642 N N . MET A 1 86 ? 17.511 9.604 -9.959 1.00 79.62 86 MET A N 1
ATOM 643 C CA . MET A 1 86 ? 18.679 10.102 -9.211 1.00 79.62 86 MET A CA 1
ATOM 644 C C . MET A 1 86 ? 19.996 9.518 -9.734 1.00 79.62 86 MET A C 1
ATOM 646 O O . MET A 1 86 ? 20.968 10.248 -9.918 1.00 79.62 86 MET A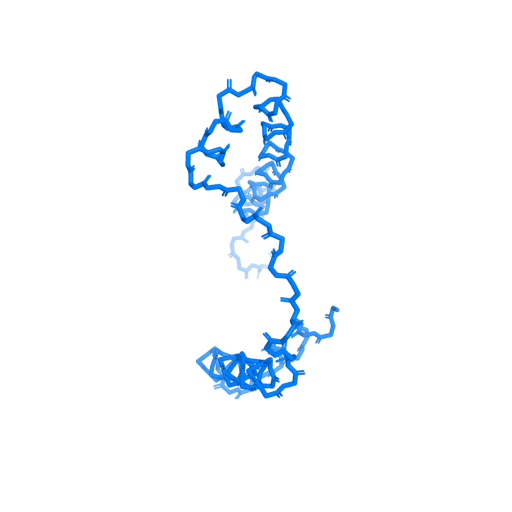 O 1
ATOM 650 N N . MET A 1 87 ? 20.052 8.209 -9.988 1.00 77.12 87 MET A N 1
ATOM 651 C CA . MET A 1 87 ? 21.267 7.581 -10.519 1.00 77.12 87 MET A CA 1
ATOM 652 C C . MET A 1 87 ? 21.611 8.106 -11.923 1.00 77.12 87 MET A C 1
ATOM 654 O O . MET A 1 87 ? 22.788 8.236 -12.255 1.00 77.12 87 MET A O 1
ATOM 658 N N . GLN A 1 88 ? 20.607 8.431 -12.737 1.00 78.88 88 GLN A N 1
ATOM 659 C CA . GLN A 1 88 ? 20.811 8.905 -14.106 1.00 78.88 88 GLN A CA 1
ATOM 660 C C . GLN A 1 88 ? 21.160 10.398 -14.168 1.00 78.88 88 GLN A C 1
ATOM 662 O O . GLN A 1 88 ? 22.169 10.765 -14.767 1.00 78.88 88 GLN A O 1
ATOM 667 N N . ASP A 1 89 ? 20.381 11.242 -13.491 1.00 76.25 89 ASP A N 1
ATOM 668 C CA . ASP A 1 89 ? 20.456 12.704 -13.595 1.00 76.25 89 ASP A CA 1
ATOM 669 C C . ASP A 1 89 ? 21.513 13.325 -12.669 1.00 76.25 89 ASP A C 1
ATOM 671 O O . ASP A 1 89 ? 22.107 14.346 -13.009 1.00 76.25 89 ASP A O 1
ATOM 675 N N . LEU A 1 90 ? 21.769 12.724 -11.498 1.00 72.75 90 LEU A N 1
ATOM 676 C CA . LEU A 1 90 ? 22.725 13.252 -10.509 1.00 72.75 90 LEU A CA 1
ATOM 677 C C . LEU A 1 90 ? 24.049 12.481 -10.490 1.00 72.75 90 LEU A C 1
ATOM 679 O O . LEU A 1 90 ? 25.098 13.087 -10.283 1.00 72.75 90 LEU A O 1
ATOM 683 N N . ALA A 1 91 ? 24.019 11.162 -10.702 1.00 74.50 91 ALA A N 1
ATOM 684 C CA . ALA A 1 91 ? 25.225 10.326 -10.722 1.00 74.50 91 ALA A CA 1
ATOM 685 C C . ALA A 1 91 ? 25.744 10.015 -12.143 1.00 74.50 91 ALA A C 1
ATOM 687 O O . ALA A 1 91 ? 26.801 9.402 -12.279 1.00 74.50 91 ALA A O 1
ATOM 688 N N . GLY A 1 92 ? 25.045 10.460 -13.196 1.00 67.44 92 GLY A N 1
ATOM 689 C CA . GLY A 1 92 ? 25.508 10.385 -14.586 1.00 67.44 92 GLY A CA 1
ATOM 690 C C . GLY A 1 92 ? 25.420 9.000 -15.237 1.00 67.44 92 GLY A C 1
ATOM 691 O O . GLY A 1 92 ? 26.055 8.771 -16.269 1.00 67.44 92 GLY A O 1
ATOM 692 N N . PHE A 1 93 ? 24.659 8.060 -14.665 1.00 68.00 93 PHE A N 1
ATOM 693 C CA . PHE A 1 93 ? 24.470 6.740 -15.270 1.00 68.00 93 PHE A CA 1
ATOM 694 C C . PHE A 1 93 ? 23.553 6.813 -16.501 1.00 68.00 93 PHE A C 1
ATOM 696 O O . PHE A 1 93 ? 22.498 7.437 -16.482 1.00 68.00 93 PHE A O 1
ATOM 703 N N . ARG A 1 94 ? 23.919 6.133 -17.594 1.00 65.31 94 ARG A N 1
ATOM 704 C CA . ARG A 1 94 ? 23.061 6.049 -18.788 1.00 65.31 94 ARG A CA 1
ATOM 705 C C . ARG A 1 94 ? 21.866 5.110 -18.551 1.00 65.31 94 ARG A C 1
ATOM 707 O O . ARG A 1 94 ? 22.057 4.038 -17.968 1.00 65.31 94 ARG A O 1
ATOM 714 N N . PRO A 1 95 ? 20.655 5.432 -19.050 1.00 55.22 95 PRO A N 1
ATOM 715 C CA . PRO A 1 95 ? 19.528 4.510 -18.984 1.00 55.22 95 PRO A CA 1
ATOM 716 C C . PRO A 1 95 ? 19.858 3.241 -19.784 1.00 55.22 95 PRO A C 1
ATOM 718 O O . PRO A 1 95 ? 20.182 3.323 -20.967 1.00 55.22 95 PRO A O 1
ATOM 721 N N . GLY A 1 96 ? 19.780 2.068 -19.150 1.00 63.97 96 GLY A N 1
ATOM 722 C CA . GLY A 1 96 ? 19.875 0.777 -19.845 1.00 63.97 96 GLY A CA 1
ATOM 723 C C . GLY A 1 96 ? 21.259 0.128 -19.948 1.00 63.97 96 GLY A C 1
ATOM 724 O O . GLY A 1 96 ? 21.377 -0.847 -20.677 1.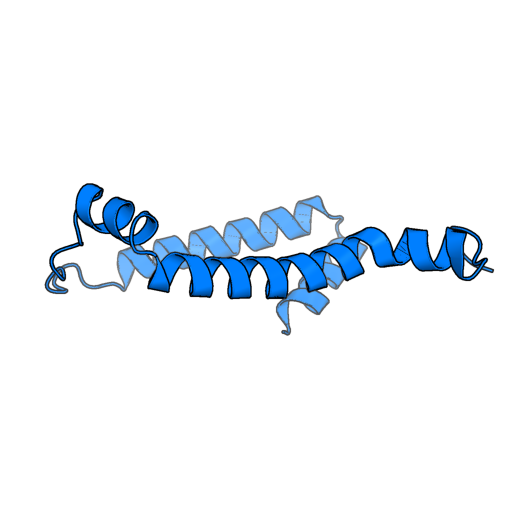00 63.97 96 GLY A O 1
ATOM 725 N N . GLY A 1 97 ? 22.269 0.598 -19.211 1.00 51.25 97 GLY A N 1
ATOM 726 C CA . GLY A 1 97 ? 23.525 -0.135 -19.016 1.00 51.25 97 GLY A CA 1
ATOM 727 C C . GLY A 1 97 ? 24.392 -0.323 -20.269 1.00 51.25 97 GLY A C 1
ATOM 728 O O . GLY A 1 97 ? 24.185 -1.223 -21.079 1.00 51.25 97 GLY A O 1
ATOM 729 N N . ARG A 1 98 ? 25.476 0.446 -20.331 1.00 40.09 98 ARG A N 1
ATOM 730 C CA . ARG A 1 98 ? 26.821 -0.115 -20.165 1.00 40.09 98 ARG A CA 1
ATOM 731 C C . ARG A 1 98 ? 27.571 0.757 -19.176 1.00 40.09 98 ARG A C 1
ATOM 733 O O . ARG A 1 98 ? 27.451 1.993 -19.323 1.00 40.09 98 ARG A O 1
#

Organism: NCBI:txid1134687

InterPro domains:
  IPR011701 Major facilitator superfamily [PF07690] (1-94)
  IPR020846 Major facilitator superfamily domain [PS50850] (1-98)
  IPR036259 MFS transporter superfamily [G3DSA:1.20.1250.20] (1-97)
  IPR036259 MFS transporter superfamily [SSF103473] (2-95)
  IPR050189 Major Facilitator Superfamily Efflux Transporters [PTHR43124] (2-95)

Foldseek 3Di:
DVLVVVLVVCCVPPNNVVSVVVVVVVVVVVVVCCVVVPDPPDPDDPPCPPVSVVVCCVDPVSVVVVVCVCCVVVVVVVCVVCVVVCCCVVVPDDPPHD

Radius of gyration: 21.72 Å; chains: 1; bounding box: 46×38×40 Å

Secondary structure (DSSP, 8-state):
-THHHHHHHHHHHH-HHHHHHHHHHHHHHHHHHHHHHS-TTS-------HHHHHHHTT-HHHHHHHHHHHHHHHHHHHHHHTHHHHHHHTT-PPTT--

pLDDT: mean 82.05, std 10.97, range [40.09, 96.75]

Sequence (98 aa):
MTGVPLGTFIGQHFGWRETFLAVSILGVIALMSSLILVPNNIPGRVSAGLRAQLQVLTHPRLLIIYAITALGYGGVFTAFTFLAPMMQDLAGFRPGGR